Protein AF-A0A6G0ZG92-F1 (afdb_monomer_lite)

Sequence (77 aa):
MKRIVGRLYPSPPLEVALVKCRSKSPGPDRIPYCFIHNLGKIDRNHLLHLYNTMWKLGTLPNDWKRGTIIPIIKPGK

Radius of gyration: 16.06 Å; chains: 1; bounding box: 28×36×46 Å

Structure (mmCIF, N/CA/C/O backbone):
data_AF-A0A6G0ZG92-F1
#
_entry.id   AF-A0A6G0ZG92-F1
#
loop_
_atom_site.group_PDB
_atom_site.id
_atom_site.type_symbol
_atom_site.label_atom_id
_atom_site.label_alt_id
_atom_site.label_comp_id
_atom_site.label_asym_id
_atom_site.label_entity_id
_atom_site.label_seq_id
_atom_site.pdbx_PDB_ins_code
_atom_site.Cartn_x
_atom_site.Cartn_y
_atom_site.Cartn_z
_atom_site.occupancy
_atom_site.B_iso_or_equiv
_atom_site.auth_seq_id
_atom_site.auth_comp_id
_atom_site.auth_asym_id
_atom_site.auth_atom_id
_atom_site.pdbx_PDB_model_num
ATOM 1 N N . MET A 1 1 ? -10.332 24.259 -3.307 1.00 35.91 1 MET A N 1
ATOM 2 C CA . MET A 1 1 ? -9.794 23.280 -4.279 1.00 35.91 1 MET A CA 1
ATOM 3 C C . MET A 1 1 ? -8.314 23.559 -4.506 1.00 35.91 1 MET A C 1
ATOM 5 O O . MET A 1 1 ? -7.988 24.483 -5.237 1.00 35.91 1 MET A O 1
ATOM 9 N N . LYS A 1 2 ? -7.405 22.840 -3.834 1.00 33.81 2 LYS A N 1
ATOM 10 C CA . LYS A 1 2 ? -5.962 22.976 -4.088 1.00 33.81 2 LYS A CA 1
ATOM 11 C C . LYS A 1 2 ? -5.533 21.870 -5.044 1.00 33.81 2 LYS A C 1
ATOM 13 O O . LYS A 1 2 ? -5.546 20.693 -4.706 1.00 33.81 2 LYS A O 1
ATOM 18 N N . ARG A 1 3 ? -5.217 22.296 -6.260 1.00 42.06 3 ARG A N 1
ATOM 19 C CA . ARG A 1 3 ? -4.629 21.517 -7.344 1.00 42.06 3 ARG A CA 1
ATOM 20 C C . ARG A 1 3 ? -3.215 21.126 -6.892 1.00 42.06 3 ARG A C 1
ATOM 22 O O . ARG A 1 3 ? -2.328 21.972 -6.880 1.00 42.06 3 ARG A O 1
ATOM 29 N N . ILE A 1 4 ? -3.014 19.886 -6.442 1.00 48.03 4 ILE A N 1
ATOM 30 C CA . ILE A 1 4 ? -1.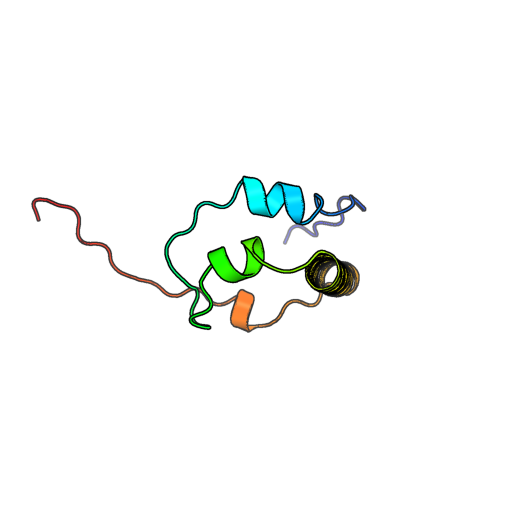670 19.370 -6.148 1.00 48.03 4 ILE A CA 1
ATOM 31 C C . ILE A 1 4 ? -1.049 18.975 -7.486 1.00 48.03 4 ILE A C 1
ATOM 33 O O . ILE A 1 4 ? -1.177 17.846 -7.944 1.00 48.03 4 ILE A O 1
ATOM 37 N N . VAL A 1 5 ? -0.409 19.940 -8.140 1.00 52.69 5 VAL A N 1
ATOM 38 C CA . VAL A 1 5 ? 0.622 1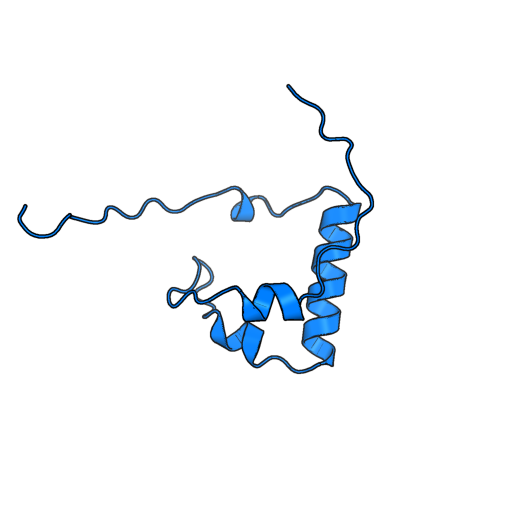9.659 -9.141 1.00 52.69 5 VAL A CA 1
ATOM 39 C C . VAL A 1 5 ? 1.934 19.757 -8.372 1.00 52.69 5 VAL A C 1
ATOM 41 O O . VAL A 1 5 ? 2.388 20.854 -8.063 1.00 52.69 5 VAL A O 1
ATOM 44 N N . GLY A 1 6 ? 2.485 18.627 -7.930 1.00 39.50 6 GLY A N 1
ATOM 45 C CA . GLY A 1 6 ? 3.623 18.648 -7.013 1.00 39.50 6 GLY A CA 1
ATOM 46 C C . GLY A 1 6 ? 4.358 17.320 -6.936 1.00 39.50 6 GLY A C 1
ATOM 47 O O . GLY A 1 6 ? 3.928 16.423 -6.222 1.00 39.50 6 GLY A O 1
ATOM 48 N N . ARG A 1 7 ? 5.514 17.286 -7.611 1.00 42.41 7 ARG A N 1
ATOM 49 C CA . ARG A 1 7 ? 6.577 16.264 -7.618 1.00 42.41 7 ARG A CA 1
ATOM 50 C C . ARG A 1 7 ? 6.321 15.002 -8.448 1.00 42.41 7 ARG A C 1
ATOM 52 O O . ARG A 1 7 ? 5.702 14.041 -8.011 1.00 42.41 7 ARG A O 1
ATOM 59 N N . LEU A 1 8 ? 6.995 14.967 -9.598 1.00 45.62 8 LEU A N 1
ATOM 60 C CA . LEU A 1 8 ? 7.592 13.757 -10.163 1.00 45.62 8 LEU A CA 1
ATOM 61 C C . LEU A 1 8 ? 8.648 13.235 -9.167 1.00 45.62 8 LEU A C 1
ATOM 63 O O . LEU A 1 8 ? 9.836 13.491 -9.323 1.00 45.62 8 LEU A O 1
ATOM 67 N N . TYR A 1 9 ? 8.229 12.597 -8.079 1.00 48.09 9 TYR A N 1
ATOM 68 C CA . TYR A 1 9 ? 9.128 11.793 -7.251 1.00 48.09 9 TYR A CA 1
ATOM 69 C C . TYR A 1 9 ? 8.836 10.330 -7.570 1.00 48.09 9 TYR A C 1
ATOM 71 O O . TYR A 1 9 ? 7.656 9.980 -7.672 1.00 48.09 9 TYR A O 1
ATOM 79 N N . PRO A 1 10 ? 9.851 9.464 -7.731 1.00 57.81 10 PRO A N 1
ATOM 80 C CA . PRO A 1 10 ? 9.577 8.040 -7.741 1.00 57.81 10 PRO A CA 1
ATOM 81 C C . PRO A 1 10 ? 8.906 7.738 -6.400 1.00 57.81 10 PRO A C 1
ATOM 83 O O . PRO A 1 10 ? 9.421 8.128 -5.347 1.00 57.81 10 PRO A O 1
ATOM 86 N N . SER A 1 11 ? 7.728 7.111 -6.424 1.00 58.03 11 SER A N 1
ATOM 87 C CA . SER A 1 11 ? 7.170 6.522 -5.210 1.00 58.03 11 SER A CA 1
ATOM 88 C C . SER A 1 11 ? 8.295 5.746 -4.513 1.00 58.03 11 SER A C 1
ATOM 90 O O . SER A 1 11 ? 9.061 5.086 -5.229 1.00 58.03 11 SER A O 1
ATOM 92 N N . PRO A 1 12 ? 8.439 5.813 -3.175 1.00 64.06 12 PRO A N 1
ATOM 93 C CA . PRO A 1 12 ? 9.425 4.991 -2.487 1.00 64.06 12 PRO A CA 1
ATOM 94 C C . PRO A 1 12 ? 9.326 3.551 -3.010 1.00 64.06 12 PRO A C 1
ATOM 96 O O . PRO A 1 12 ? 8.198 3.098 -3.240 1.00 64.06 12 PRO A O 1
ATOM 99 N N . PRO A 1 13 ? 10.453 2.847 -3.228 1.00 72.69 13 PRO A N 1
ATOM 100 C CA . PRO A 1 13 ? 10.420 1.458 -3.665 1.00 72.69 13 PRO A CA 1
ATOM 101 C C . PRO A 1 13 ? 9.435 0.665 -2.805 1.00 72.69 13 PRO A C 1
ATOM 103 O O . PRO A 1 13 ? 9.333 0.918 -1.597 1.00 72.69 13 PRO A O 1
ATOM 106 N N . LEU A 1 14 ? 8.698 -0.262 -3.420 1.00 83.75 14 LEU A N 1
ATOM 107 C CA . LEU A 1 14 ? 7.675 -1.065 -2.742 1.00 83.75 14 LEU A CA 1
ATOM 108 C C . LEU A 1 14 ? 8.233 -1.697 -1.455 1.00 83.75 14 LEU A C 1
ATOM 110 O O . LEU A 1 14 ? 7.551 -1.769 -0.438 1.00 83.75 14 LEU A O 1
ATOM 114 N N . GLU A 1 15 ? 9.514 -2.043 -1.461 1.00 82.69 15 GLU A N 1
ATOM 115 C CA . GLU A 1 15 ? 10.291 -2.560 -0.340 1.00 82.69 15 GLU A CA 1
ATOM 116 C C . GLU A 1 15 ? 10.273 -1.635 0.886 1.00 82.69 15 GLU A C 1
ATOM 118 O O . GLU A 1 15 ? 10.072 -2.098 2.009 1.00 82.69 15 GLU A O 1
ATOM 123 N N . VAL A 1 16 ? 10.431 -0.323 0.696 1.00 85.94 16 VAL A N 1
ATOM 124 C CA . VAL A 1 16 ? 10.426 0.654 1.798 1.00 85.94 16 VAL A CA 1
ATOM 125 C C . VAL A 1 16 ? 9.031 0.762 2.412 1.00 85.94 16 VAL A C 1
ATOM 127 O O . VAL A 1 16 ? 8.894 0.865 3.634 1.00 85.94 16 VAL A O 1
ATOM 130 N N . ALA A 1 17 ? 7.990 0.730 1.577 1.00 85.69 17 ALA A N 1
ATOM 131 C CA . ALA A 1 17 ? 6.604 0.736 2.037 1.00 85.69 17 ALA A CA 1
ATOM 132 C C . ALA A 1 17 ? 6.259 -0.559 2.791 1.00 85.69 17 ALA A C 1
ATOM 134 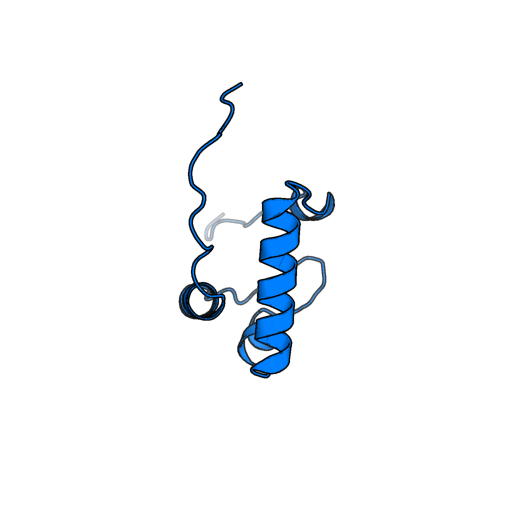O O . ALA A 1 17 ? 5.628 -0.506 3.850 1.00 85.69 17 ALA A O 1
ATOM 135 N N . LEU A 1 18 ? 6.744 -1.703 2.300 1.00 86.12 18 LEU A N 1
ATOM 136 C CA . LEU A 1 18 ? 6.586 -3.000 2.950 1.00 86.12 18 LEU A CA 1
ATOM 137 C C . LEU A 1 18 ? 7.206 -3.004 4.347 1.00 86.12 18 LEU A C 1
ATOM 139 O O . LEU A 1 18 ? 6.513 -3.336 5.299 1.00 86.12 18 LEU A O 1
ATOM 143 N N . VAL A 1 19 ? 8.448 -2.543 4.510 1.00 85.81 19 VAL A N 1
ATOM 144 C CA . VAL A 1 19 ? 9.119 -2.506 5.828 1.00 85.81 19 VAL A CA 1
ATOM 145 C C . VAL A 1 19 ? 8.367 -1.650 6.859 1.00 85.81 19 VAL A C 1
ATOM 147 O O . VAL A 1 19 ? 8.373 -1.960 8.053 1.00 85.81 19 VAL A O 1
ATOM 150 N N . LYS A 1 20 ? 7.712 -0.568 6.426 1.00 85.06 20 LYS A N 1
ATOM 151 C CA . LYS A 1 20 ? 6.982 0.336 7.331 1.00 85.06 20 LYS A CA 1
ATOM 152 C C . LYS A 1 20 ? 5.605 -0.183 7.735 1.00 85.06 20 LYS A C 1
ATOM 154 O O . LYS A 1 20 ? 5.114 0.182 8.803 1.00 85.06 20 LYS A O 1
ATOM 159 N N . CYS A 1 21 ? 4.965 -0.996 6.904 1.00 82.56 21 CYS A N 1
ATOM 160 C CA . CYS A 1 21 ? 3.609 -1.448 7.167 1.00 82.56 21 CYS A CA 1
ATOM 161 C C . CYS A 1 21 ? 3.610 -2.682 8.078 1.00 82.56 21 CYS A C 1
ATOM 163 O O . CYS A 1 21 ? 4.197 -3.712 7.770 1.00 82.56 21 CYS A O 1
ATOM 165 N N . ARG A 1 22 ? 2.924 -2.571 9.219 1.00 81.94 22 ARG A N 1
ATOM 166 C CA . ARG A 1 22 ? 2.785 -3.641 10.225 1.00 81.94 22 ARG A CA 1
ATOM 167 C C . ARG A 1 22 ? 1.328 -4.074 10.409 1.00 81.94 22 ARG A C 1
ATOM 169 O O . ARG A 1 22 ? 0.957 -4.542 11.486 1.00 81.94 22 ARG A O 1
ATOM 176 N N . SER A 1 23 ? 0.485 -3.850 9.397 1.00 81.62 23 SER A N 1
ATOM 177 C CA . SER A 1 23 ? -0.941 -4.166 9.490 1.00 81.62 23 SER A CA 1
ATOM 178 C C . SER A 1 23 ? -1.150 -5.664 9.700 1.00 81.62 23 SER A C 1
ATOM 180 O O . SER A 1 23 ? -0.593 -6.486 8.974 1.00 81.62 23 SER A O 1
ATOM 182 N N . LYS A 1 24 ? -1.977 -6.006 10.690 1.00 80.75 24 LYS A N 1
ATOM 183 C CA . LYS A 1 24 ? -2.396 -7.385 10.978 1.00 80.75 24 LYS A CA 1
ATOM 184 C C . LYS A 1 24 ? -3.787 -7.707 10.432 1.00 80.75 24 LYS A C 1
ATOM 186 O O . LYS A 1 24 ? -4.150 -8.876 10.368 1.00 80.75 24 LYS A O 1
ATOM 191 N N . SER A 1 25 ? -4.547 -6.690 10.033 1.00 83.69 25 SER A N 1
ATOM 192 C CA . SER A 1 25 ? -5.907 -6.852 9.522 1.00 83.69 25 SER A CA 1
ATOM 193 C C . SER A 1 25 ? -5.899 -6.803 7.992 1.00 83.69 25 SER A C 1
ATOM 195 O O . SER A 1 25 ? -5.297 -5.876 7.435 1.00 83.69 25 SER A O 1
ATOM 197 N N . PRO A 1 26 ? -6.534 -7.770 7.305 1.00 85.06 26 PRO A N 1
ATOM 198 C CA . PRO A 1 26 ? -6.707 -7.711 5.859 1.00 85.06 26 PRO A CA 1
ATOM 199 C C . PRO A 1 26 ? -7.699 -6.607 5.474 1.00 85.06 26 PRO A C 1
ATOM 201 O O . PRO A 1 26 ? -8.526 -6.179 6.286 1.00 85.06 26 PRO A O 1
ATOM 204 N N . GLY A 1 27 ? -7.619 -6.158 4.222 1.00 83.12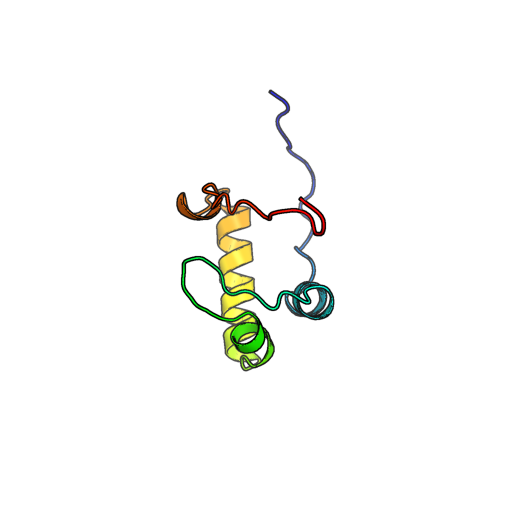 27 GLY A N 1
ATOM 205 C CA . GLY A 1 27 ? -8.616 -5.264 3.647 1.00 83.12 27 GLY A CA 1
ATOM 206 C C . GLY A 1 27 ? -9.950 -5.975 3.365 1.00 83.12 27 GLY A C 1
ATOM 207 O O . GLY A 1 27 ? -10.114 -7.162 3.661 1.00 83.12 27 GLY A O 1
ATOM 208 N N . PRO A 1 28 ? -10.921 -5.271 2.755 1.00 84.25 28 PRO A N 1
ATOM 209 C CA . PRO A 1 28 ? -12.183 -5.866 2.302 1.00 84.25 28 PRO A CA 1
ATOM 210 C C . PRO A 1 28 ? -12.005 -7.017 1.298 1.00 84.25 28 PRO A C 1
ATOM 212 O O . PRO A 1 28 ? -12.871 -7.882 1.196 1.00 84.25 28 PRO A O 1
ATOM 215 N N . ASP A 1 29 ? -10.873 -7.041 0.591 1.00 86.19 29 ASP A N 1
ATOM 216 C CA . ASP A 1 29 ? -10.441 -8.109 -0.319 1.00 86.19 29 ASP A CA 1
ATOM 217 C C . ASP A 1 29 ? -10.018 -9.401 0.401 1.00 86.19 29 ASP A C 1
ATOM 219 O O . ASP A 1 29 ? -9.807 -10.425 -0.245 1.00 86.19 29 ASP A O 1
ATOM 223 N N . ARG A 1 30 ? -9.923 -9.371 1.738 1.00 87.50 30 ARG A N 1
ATOM 224 C CA . ARG A 1 30 ? -9.480 -10.475 2.600 1.00 87.50 30 ARG A CA 1
ATOM 225 C C . ARG A 1 30 ? -8.043 -10.925 2.337 1.00 87.50 30 ARG A C 1
ATOM 227 O O . ARG A 1 30 ? -7.661 -11.991 2.814 1.00 87.50 30 ARG A O 1
ATOM 234 N N . ILE A 1 31 ? -7.237 -10.116 1.646 1.00 88.88 31 ILE A N 1
ATOM 235 C CA . ILE A 1 31 ? -5.832 -10.422 1.375 1.00 88.88 31 ILE A CA 1
ATOM 236 C C . ILE A 1 31 ? -4.994 -9.926 2.560 1.00 88.88 31 ILE A C 1
ATOM 238 O O . ILE A 1 31 ? -4.921 -8.718 2.813 1.00 88.88 31 ILE A O 1
ATOM 242 N N . PRO A 1 32 ? -4.351 -10.821 3.332 1.00 88.31 32 PRO A N 1
ATOM 243 C CA . PRO A 1 32 ? -3.505 -10.401 4.436 1.00 88.31 32 PRO A CA 1
ATOM 244 C C . PRO A 1 32 ? -2.241 -9.719 3.919 1.00 88.31 32 PRO A C 1
ATOM 246 O O . PRO A 1 32 ? -1.636 -10.149 2.938 1.00 88.31 32 PRO A O 1
ATOM 249 N N . TYR A 1 33 ? -1.764 -8.709 4.645 1.00 87.31 33 TYR A N 1
ATOM 250 C CA . TYR A 1 33 ? -0.568 -7.968 4.241 1.00 87.31 33 TYR A CA 1
ATOM 251 C C . TYR A 1 33 ? 0.698 -8.845 4.154 1.00 87.31 33 TYR A C 1
ATOM 253 O O . TYR A 1 33 ? 1.612 -8.560 3.379 1.00 87.31 33 TYR A O 1
ATOM 261 N N . CYS A 1 34 ? 0.742 -9.962 4.892 1.00 88.25 34 CYS A N 1
ATOM 262 C CA . CYS A 1 34 ? 1.847 -10.918 4.818 1.00 88.25 34 CYS A CA 1
ATOM 263 C C . CYS A 1 34 ? 2.006 -11.557 3.428 1.00 88.25 34 CYS A C 1
ATOM 265 O O . CYS A 1 34 ? 3.120 -11.926 3.071 1.00 88.25 34 CYS A O 1
ATOM 267 N N . PHE A 1 35 ? 0.947 -11.641 2.615 1.00 89.94 35 PHE A N 1
ATOM 268 C CA . PHE A 1 35 ? 1.054 -12.154 1.247 1.00 89.94 35 PHE A CA 1
ATOM 269 C C . PHE A 1 35 ? 1.939 -11.236 0.406 1.00 89.94 35 PHE A C 1
ATOM 271 O O . PHE A 1 35 ? 2.873 -11.707 -0.232 1.00 89.94 35 PHE A O 1
ATOM 278 N N . ILE A 1 36 ? 1.719 -9.921 0.492 1.00 89.38 36 ILE A N 1
ATOM 279 C CA . ILE A 1 36 ? 2.504 -8.917 -0.240 1.00 89.38 36 ILE A CA 1
ATOM 280 C C . ILE A 1 36 ? 3.971 -8.939 0.218 1.00 89.38 36 ILE A C 1
ATOM 282 O O . ILE A 1 36 ? 4.882 -8.842 -0.604 1.00 89.38 36 ILE A O 1
ATOM 286 N N . HIS A 1 37 ? 4.218 -9.147 1.515 1.00 88.00 37 HI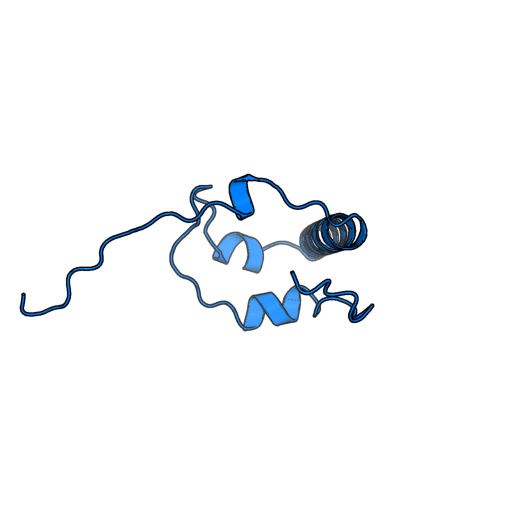S A N 1
ATOM 287 C CA . HIS A 1 37 ? 5.573 -9.330 2.052 1.00 88.00 37 HIS A CA 1
ATOM 288 C C . HIS A 1 37 ? 6.293 -10.574 1.536 1.00 88.00 37 HIS A C 1
ATOM 290 O O . HIS A 1 37 ? 7.520 -10.557 1.453 1.00 88.00 37 HIS A O 1
ATOM 296 N N . ASN A 1 38 ? 5.557 -11.638 1.223 1.00 90.00 38 ASN A N 1
ATOM 297 C CA . ASN A 1 38 ? 6.110 -12.924 0.807 1.00 90.00 38 ASN A CA 1
ATOM 298 C C . ASN A 1 38 ? 6.148 -13.104 -0.717 1.00 90.00 38 ASN A C 1
ATOM 300 O O . ASN A 1 38 ? 6.639 -14.124 -1.191 1.00 90.00 38 ASN A O 1
ATOM 304 N N . LEU A 1 39 ? 5.686 -12.118 -1.492 1.00 91.94 39 LEU A N 1
ATOM 305 C CA . LEU A 1 39 ? 5.776 -12.148 -2.951 1.00 91.94 39 LEU A CA 1
ATOM 306 C C . LEU A 1 39 ? 7.221 -12.286 -3.431 1.00 91.94 39 LEU A C 1
ATOM 308 O O . LEU A 1 39 ? 8.142 -11.728 -2.823 1.00 91.94 39 LEU A O 1
ATOM 312 N N . GLY A 1 40 ? 7.405 -12.965 -4.563 1.00 92.69 40 GLY A N 1
ATOM 313 C CA . GLY A 1 40 ? 8.690 -13.037 -5.244 1.00 92.69 40 GLY A CA 1
ATOM 314 C C . GLY A 1 40 ? 9.115 -11.682 -5.815 1.00 92.69 40 GLY A C 1
ATOM 315 O O . GLY A 1 40 ? 8.316 -10.756 -5.967 1.00 92.69 40 GLY A O 1
ATOM 316 N N . LYS A 1 41 ? 10.397 -11.556 -6.173 1.00 90.19 41 LYS A N 1
ATOM 317 C CA . LYS A 1 41 ? 10.950 -10.321 -6.759 1.00 90.19 41 LYS A CA 1
ATOM 318 C C . LYS A 1 41 ? 10.215 -9.893 -8.038 1.00 90.19 41 LYS A C 1
ATOM 320 O O . LYS A 1 41 ? 9.999 -8.704 -8.246 1.00 90.19 41 LYS A O 1
ATOM 325 N N . ILE A 1 42 ? 9.824 -10.855 -8.876 1.00 93.25 42 ILE A N 1
ATOM 326 C CA . ILE A 1 42 ? 9.103 -10.598 -10.132 1.00 93.25 42 ILE A CA 1
ATOM 327 C C . ILE A 1 42 ? 7.724 -9.993 -9.840 1.00 93.25 42 ILE A C 1
ATOM 329 O O . ILE A 1 42 ? 7.394 -8.933 -10.368 1.00 93.25 42 ILE A O 1
ATOM 333 N N . ASP A 1 43 ? 6.956 -10.599 -8.937 1.00 92.94 43 ASP A N 1
ATOM 334 C CA . ASP A 1 43 ? 5.606 -10.132 -8.607 1.00 92.94 43 ASP A CA 1
ATOM 335 C C . ASP A 1 43 ? 5.615 -8.761 -7.924 1.00 92.94 43 ASP A C 1
ATOM 337 O O . ASP A 1 43 ? 4.766 -7.913 -8.202 1.00 92.94 43 ASP A O 1
ATOM 341 N N . ARG A 1 44 ? 6.620 -8.495 -7.079 1.00 90.44 44 ARG A N 1
ATOM 342 C CA . ARG A 1 44 ? 6.833 -7.161 -6.492 1.00 90.44 44 ARG A CA 1
ATOM 343 C C . ARG A 1 44 ? 7.104 -6.106 -7.557 1.00 90.44 44 ARG A C 1
ATOM 345 O O . ARG A 1 44 ? 6.535 -5.019 -7.487 1.00 90.44 44 ARG A O 1
ATOM 352 N N . ASN A 1 45 ? 7.920 -6.429 -8.560 1.00 91.00 45 ASN A N 1
ATOM 353 C CA . ASN A 1 45 ? 8.178 -5.522 -9.677 1.00 91.00 45 ASN A CA 1
ATOM 354 C C . ASN A 1 45 ? 6.902 -5.251 -10.485 1.00 91.00 45 ASN A C 1
ATOM 356 O O . ASN A 1 45 ? 6.653 -4.102 -10.851 1.00 91.00 45 ASN A O 1
ATOM 360 N N . HIS A 1 46 ? 6.071 -6.271 -10.719 1.00 93.75 46 HIS A N 1
ATOM 361 C CA . HIS A 1 46 ? 4.777 -6.092 -11.378 1.00 93.75 46 HIS A CA 1
ATOM 362 C C . HIS A 1 46 ? 3.841 -5.184 -10.573 1.00 93.75 46 HIS A C 1
ATOM 364 O O . HIS A 1 46 ? 3.268 -4.252 -11.138 1.00 93.75 46 HIS A O 1
ATOM 370 N N . LEU A 1 47 ? 3.733 -5.389 -9.256 1.00 92.00 47 LEU A N 1
ATOM 371 C CA . LEU A 1 47 ? 2.942 -4.515 -8.382 1.00 92.00 47 LEU A CA 1
ATOM 372 C C . LEU A 1 47 ? 3.452 -3.074 -8.397 1.00 92.00 47 LEU A C 1
ATOM 374 O O . LEU A 1 47 ? 2.667 -2.140 -8.558 1.00 92.00 47 LEU A O 1
ATOM 378 N N . LEU A 1 48 ? 4.766 -2.880 -8.272 1.00 91.50 48 LEU A N 1
ATOM 379 C CA . LEU A 1 48 ? 5.376 -1.555 -8.327 1.00 91.50 48 LEU A CA 1
ATOM 380 C C . LEU A 1 48 ? 5.104 -0.873 -9.674 1.00 91.50 48 LEU A C 1
ATOM 382 O O . LEU A 1 48 ? 4.785 0.317 -9.709 1.00 91.50 48 LEU A O 1
ATOM 386 N N . HIS A 1 49 ? 5.208 -1.610 -10.780 1.00 92.12 49 HIS A N 1
ATOM 387 C CA . HIS A 1 49 ? 4.880 -1.094 -12.103 1.00 92.12 49 HIS A CA 1
ATOM 388 C C . HIS A 1 49 ? 3.405 -0.677 -12.188 1.00 92.12 49 HIS A C 1
ATOM 390 O O . HIS A 1 49 ? 3.115 0.444 -12.602 1.00 92.12 49 HIS A O 1
ATOM 396 N N . LEU A 1 50 ? 2.484 -1.526 -11.723 1.00 92.31 50 LEU A N 1
ATOM 397 C CA . LEU A 1 50 ? 1.049 -1.242 -11.700 1.00 92.31 50 LEU A CA 1
ATOM 398 C C . LEU A 1 50 ? 0.727 0.029 -10.898 1.00 92.31 50 LEU A C 1
ATOM 400 O O . LEU A 1 50 ? 0.035 0.915 -11.403 1.00 92.31 50 LEU A O 1
ATOM 404 N N . TYR A 1 51 ? 1.259 0.152 -9.677 1.00 89.38 51 TYR A N 1
ATOM 405 C CA . TYR A 1 51 ? 1.055 1.335 -8.836 1.00 89.38 51 TYR A CA 1
ATOM 406 C C . TYR A 1 51 ? 1.593 2.608 -9.492 1.00 89.38 51 TYR A C 1
ATOM 408 O O . TYR A 1 51 ? 0.897 3.623 -9.525 1.00 89.38 51 TYR A O 1
ATOM 416 N N . ASN A 1 52 ? 2.794 2.550 -10.072 1.00 90.00 52 ASN A N 1
ATOM 417 C CA . ASN A 1 52 ? 3.377 3.684 -10.787 1.00 90.00 52 ASN A CA 1
ATOM 418 C C . ASN A 1 52 ? 2.556 4.084 -12.016 1.00 90.00 52 ASN A C 1
ATOM 420 O O . ASN A 1 52 ? 2.410 5.274 -12.293 1.00 90.00 52 ASN A O 1
ATOM 424 N N . THR A 1 53 ? 2.008 3.114 -12.747 1.00 91.38 53 THR A N 1
ATOM 425 C CA . THR A 1 53 ? 1.144 3.370 -13.903 1.00 91.38 53 THR A CA 1
ATOM 426 C C . THR A 1 53 ? -0.156 4.053 -13.483 1.00 91.38 53 THR A C 1
ATOM 428 O O . THR A 1 53 ? -0.481 5.107 -14.027 1.00 91.38 53 THR A O 1
ATOM 431 N N . MET A 1 54 ? -0.852 3.541 -12.463 1.00 89.94 54 MET A N 1
ATOM 432 C CA . MET A 1 54 ? -2.061 4.184 -11.919 1.00 89.94 54 MET A CA 1
ATOM 433 C C . MET A 1 54 ? -1.784 5.606 -11.418 1.00 89.94 54 MET A C 1
ATOM 435 O O . MET A 1 54 ? -2.573 6.518 -11.666 1.00 89.94 54 MET A O 1
ATOM 439 N N . TRP A 1 55 ? -0.636 5.813 -10.765 1.00 87.19 55 TRP A N 1
ATOM 440 C CA . TRP A 1 55 ? -0.218 7.128 -10.283 1.00 87.19 55 TRP A CA 1
ATOM 441 C C . TRP A 1 55 ? 0.047 8.114 -11.425 1.00 87.19 55 TRP A C 1
ATOM 443 O O . TRP A 1 55 ? -0.432 9.246 -11.380 1.00 87.19 55 TRP A O 1
ATOM 453 N N . LYS A 1 56 ? 0.764 7.685 -12.472 1.00 88.50 56 LYS A N 1
ATOM 454 C CA . LYS A 1 56 ? 1.050 8.507 -13.662 1.00 88.50 56 LYS A CA 1
ATOM 455 C C . LYS A 1 56 ? -0.214 8.871 -14.436 1.00 88.50 56 LYS A C 1
ATOM 457 O O . LYS A 1 56 ? -0.324 9.997 -14.908 1.00 88.50 56 LYS A O 1
ATOM 462 N N . LEU A 1 57 ? -1.151 7.933 -14.557 1.00 92.00 57 LEU A N 1
ATOM 463 C CA . LEU A 1 57 ? -2.441 8.164 -15.209 1.00 92.00 57 LEU A CA 1
ATOM 464 C C . LEU A 1 57 ? -3.389 9.012 -14.347 1.00 92.00 57 LEU A C 1
ATOM 466 O O . LEU A 1 57 ? -4.367 9.549 -14.859 1.00 92.00 57 LEU A O 1
ATOM 470 N N . GLY A 1 58 ? -3.117 9.138 -13.044 1.00 89.75 58 GLY A N 1
ATOM 471 C CA . GLY A 1 58 ? -3.998 9.828 -12.102 1.00 89.75 58 GLY A CA 1
ATOM 472 C C . GLY A 1 58 ? -5.310 9.080 -11.844 1.00 89.75 58 GLY A C 1
ATOM 473 O O . GLY A 1 58 ? -6.277 9.671 -11.363 1.00 89.75 58 GLY A O 1
ATOM 474 N N . THR A 1 59 ? -5.364 7.786 -12.162 1.00 89.88 59 THR A N 1
ATOM 475 C CA . THR A 1 59 ? -6.566 6.955 -12.064 1.00 89.88 59 THR A CA 1
ATOM 476 C C . THR A 1 59 ? -6.401 5.929 -10.953 1.00 89.88 59 THR A C 1
ATOM 478 O O . THR A 1 59 ? -5.619 4.989 -11.077 1.00 89.88 59 THR A O 1
ATOM 481 N N . LEU A 1 60 ? -7.167 6.093 -9.874 1.00 88.12 60 LEU A N 1
ATOM 482 C CA . LEU A 1 60 ? -7.257 5.112 -8.794 1.00 88.12 60 LEU A CA 1
ATOM 483 C C . LEU A 1 60 ? -8.588 4.357 -8.865 1.00 88.12 60 LEU A C 1
ATOM 485 O O . LEU A 1 60 ? -9.607 4.982 -9.193 1.00 88.12 60 LEU A O 1
ATOM 489 N N . PRO A 1 61 ? -8.615 3.063 -8.495 1.00 88.06 61 PRO A N 1
ATOM 490 C CA . PRO A 1 61 ? -9.858 2.321 -8.340 1.00 88.06 61 PRO A CA 1
ATOM 491 C C . PRO A 1 61 ? -10.821 3.053 -7.402 1.00 88.06 61 PRO A C 1
ATOM 493 O O . PRO A 1 61 ? -10.419 3.573 -6.359 1.00 88.06 61 PRO A O 1
ATOM 496 N N . ASN A 1 62 ? -12.108 3.086 -7.749 1.00 88.62 62 ASN A N 1
ATOM 497 C CA . ASN A 1 62 ? -13.111 3.738 -6.902 1.00 88.62 62 ASN A CA 1
ATOM 498 C C . ASN A 1 62 ? -13.229 3.067 -5.528 1.00 88.62 62 ASN A C 1
ATOM 500 O O . ASN A 1 62 ? -13.477 3.753 -4.539 1.00 88.62 62 ASN A O 1
ATOM 504 N N . ASP A 1 63 ? -12.964 1.765 -5.443 1.00 86.56 63 ASP A N 1
ATOM 505 C CA . ASP A 1 63 ? -12.964 1.037 -4.174 1.00 86.56 63 ASP A CA 1
ATOM 506 C C . ASP A 1 63 ? -11.889 1.513 -3.204 1.00 86.56 63 ASP A C 1
ATOM 508 O O . ASP A 1 63 ? -12.122 1.528 -2.001 1.00 86.56 63 ASP A O 1
ATOM 512 N N . TRP A 1 64 ? -10.753 2.006 -3.697 1.00 84.75 64 TRP A N 1
ATOM 513 C CA . TRP A 1 64 ? -9.705 2.554 -2.832 1.00 84.75 64 TRP A CA 1
ATOM 514 C C . TRP A 1 64 ? -10.090 3.901 -2.216 1.00 84.75 64 TRP A C 1
ATOM 516 O O . TRP A 1 64 ? -9.466 4.345 -1.255 1.00 84.75 64 TRP A O 1
ATOM 526 N N . LYS A 1 65 ? -11.119 4.564 -2.759 1.00 87.25 65 LYS A N 1
ATOM 527 C CA . LYS A 1 65 ? -11.681 5.803 -2.203 1.00 87.25 65 LYS A CA 1
ATOM 528 C C . LYS A 1 65 ? -12.736 5.521 -1.128 1.00 87.25 65 LYS A C 1
ATOM 530 O O . LYS A 1 65 ? -13.195 6.454 -0.475 1.00 87.25 65 LYS A O 1
ATOM 535 N N . ARG A 1 66 ? -13.147 4.259 -0.957 1.00 87.62 66 ARG A N 1
ATOM 536 C CA . ARG A 1 66 ? -14.149 3.830 0.023 1.00 87.62 66 ARG A CA 1
ATOM 537 C C . ARG A 1 66 ? -13.446 3.324 1.284 1.00 87.62 66 ARG A C 1
ATOM 539 O O . ARG A 1 66 ? -12.522 2.524 1.205 1.00 87.62 66 ARG A O 1
ATOM 546 N N . GLY A 1 67 ? -13.903 3.774 2.451 1.00 86.38 67 GLY A N 1
ATOM 547 C CA . GLY A 1 67 ? -13.435 3.292 3.752 1.00 86.38 67 GLY A CA 1
ATOM 548 C C . GLY A 1 67 ? -14.526 2.514 4.484 1.00 86.38 67 GLY A C 1
ATOM 549 O O . GLY A 1 67 ? -15.695 2.892 4.430 1.00 86.38 67 GLY A O 1
ATOM 550 N N . THR A 1 68 ? -14.147 1.447 5.187 1.00 85.00 68 THR A N 1
ATOM 551 C CA . THR A 1 68 ? -15.054 0.716 6.084 1.00 85.00 68 THR A CA 1
ATOM 552 C C . THR A 1 68 ? -14.972 1.315 7.485 1.00 85.00 68 THR A C 1
ATOM 554 O O . THR A 1 68 ? -13.894 1.364 8.075 1.00 85.00 68 THR A O 1
ATOM 557 N N . ILE A 1 69 ? -16.107 1.753 8.033 1.00 87.56 69 ILE A N 1
ATOM 558 C CA . ILE A 1 69 ? -16.192 2.248 9.411 1.00 87.56 69 ILE A CA 1
ATOM 559 C C . ILE A 1 69 ? -16.431 1.054 10.334 1.00 87.56 69 ILE A C 1
ATOM 561 O O . ILE A 1 69 ? -17.468 0.402 10.249 1.00 87.56 69 ILE A O 1
ATOM 565 N N . ILE A 1 70 ? -15.471 0.778 11.218 1.00 86.00 70 ILE A N 1
ATOM 566 C CA . ILE A 1 70 ? -15.575 -0.269 12.239 1.00 86.00 70 ILE A CA 1
ATOM 567 C C . ILE A 1 70 ? -15.596 0.418 13.610 1.00 8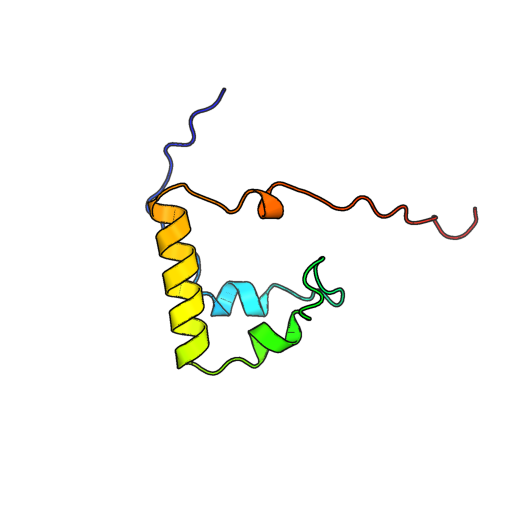6.00 70 ILE A C 1
ATOM 569 O O . ILE A 1 70 ? -14.576 0.987 14.009 1.00 86.00 70 ILE A O 1
ATOM 573 N N . PRO A 1 71 ? -16.729 0.409 14.335 1.00 89.56 71 PRO A N 1
ATOM 574 C CA . PRO A 1 71 ? -16.785 0.937 15.691 1.00 89.56 71 PRO A CA 1
ATOM 575 C C . PRO A 1 71 ? -15.885 0.114 16.618 1.00 89.56 71 PRO A C 1
ATOM 577 O O . PRO A 1 71 ? -16.038 -1.101 16.717 1.00 89.56 71 PRO A O 1
ATOM 580 N N . ILE A 1 72 ? -14.959 0.775 17.315 1.00 90.88 72 ILE A N 1
ATOM 581 C CA . ILE A 1 72 ? -14.141 0.152 18.362 1.00 90.88 72 ILE A CA 1
ATOM 582 C C . ILE A 1 72 ? -14.639 0.675 19.705 1.00 90.88 72 ILE A C 1
ATOM 584 O O . ILE A 1 72 ? -14.528 1.869 19.997 1.00 90.88 72 ILE A O 1
ATOM 588 N N . ILE A 1 73 ? -15.200 -0.218 20.518 1.00 91.12 73 ILE A N 1
ATOM 589 C CA . ILE A 1 73 ? -15.621 0.109 21.881 1.00 91.12 73 ILE A CA 1
ATOM 590 C C . ILE A 1 73 ? -14.361 0.306 22.725 1.00 91.12 73 ILE A C 1
ATOM 592 O O . ILE A 1 73 ? -13.443 -0.515 22.700 1.00 91.12 73 ILE A O 1
ATOM 596 N N . LYS A 1 74 ? -14.293 1.425 23.450 1.00 90.88 74 LYS A N 1
ATOM 597 C CA . LYS A 1 74 ? -13.186 1.676 24.374 1.00 90.88 74 LYS A CA 1
ATOM 598 C C . LYS A 1 74 ? -13.316 0.743 25.584 1.00 90.88 74 LYS A C 1
ATOM 600 O O . LYS A 1 74 ? -14.430 0.583 26.075 1.00 90.88 74 LYS A O 1
ATOM 605 N N . PRO A 1 75 ? -12.212 0.169 26.090 1.00 89.06 75 PRO A N 1
ATOM 606 C CA . PRO A 1 75 ? -12.258 -0.646 27.300 1.00 89.06 75 PRO A CA 1
ATOM 607 C C . PRO A 1 75 ? -12.789 0.177 28.486 1.00 89.06 75 PRO A C 1
ATOM 609 O O . PRO A 1 75 ? -12.403 1.335 28.650 1.00 89.06 75 PRO A O 1
ATOM 612 N N . GLY A 1 76 ? -13.667 -0.421 29.299 1.00 85.00 76 GLY A N 1
ATOM 613 C CA . GLY A 1 76 ? -14.273 0.224 30.474 1.00 85.00 76 GLY A CA 1
ATOM 614 C C . GLY A 1 76 ? -15.550 1.024 30.196 1.00 85.00 76 GLY A C 1
ATOM 615 O O . GLY A 1 76 ? -15.914 1.881 30.999 1.00 85.00 76 GLY A O 1
ATOM 616 N N . LYS A 1 77 ? -16.208 0.767 29.064 1.00 58.66 77 LYS A N 1
ATOM 617 C CA . LYS A 1 77 ? -17.535 1.283 28.732 1.00 58.66 77 LYS A CA 1
ATOM 618 C C . LYS A 1 77 ? -18.498 0.139 28.467 1.00 58.66 77 LYS A C 1
ATOM 620 O O . LYS A 1 77 ? -18.020 -0.890 27.938 1.00 58.66 77 LYS A O 1
#

Foldseek 3Di:
DDDPPDDPDQDPQVVVVLVPDPDQADDPVRDGSVVLVPDDPVVSVVVSVVVVVCVVVVHDDPVVVDDDDDDDDDPPD

pLDDT: mean 81.11, std 15.66, range [33.81, 93.75]

Organism: Aphis craccivora (NCBI:txid307492)

Secondary structure (DSSP, 8-state):
-------------HHHHHHH----S--TT---HHHHHH--HHHHHHHHHHHHHHHHHT---GGGG-------PPTT-